Protein AF-A0A840BW15-F1 (afdb_monomer_lite)

Organism: NCBI:txid1193620

Secondary structure (DSSP, 8-state):
--HHHHHTS--SSEEEEEEEEETTEEEEEE--EETTTTEE--EEEEEES-SEEEEE--S---HHHHTTEEEEEEEEEE-TT--EEEEEEEEETTS--EEEEEEEEEEEEEE-

Radius of gyration: 13.92 Å; chains: 1; bounding box: 33×35×34 Å

Sequence (112 aa):
MTLSRLRAIEWHDLPIESLTLNAQGFALVVTPFHEETQSYSVVTLHISEAATVNLNISGPLSSRDFSAIEVSSFQYSLNDTNRLSGVIEILPGSAGFWSIAFENANWEVAHA

Foldseek 3Di:
DDPVVVVVADQAQWQWPDWDQDPFGIKTWTWGQDPVVRGTWIKIKDWGPFPDKDKDDDFDDDPVLNRRKGFHDWDWDADPVRFIWIKTWIRSDPGDIIIITTHRTDIDMDTD

Structure (mmCIF, N/CA/C/O backbone):
data_AF-A0A840BW15-F1
#
_entry.id   AF-A0A840BW15-F1
#
loop_
_atom_site.group_PDB
_atom_site.id
_atom_site.type_symbol
_atom_site.label_atom_id
_atom_site.label_alt_id
_atom_site.label_comp_id
_atom_site.label_asym_id
_atom_site.label_entity_id
_atom_site.label_seq_id
_atom_site.pdbx_PDB_ins_code
_atom_site.Cartn_x
_atom_site.Cartn_y
_atom_site.Cartn_z
_atom_site.occupancy
_atom_site.B_iso_or_equiv
_atom_site.auth_seq_id
_atom_site.auth_comp_id
_atom_site.auth_asym_id
_atom_site.auth_atom_id
_atom_site.pdbx_PDB_model_num
ATOM 1 N N . MET A 1 1 ? -5.869 16.038 5.631 1.00 57.78 1 MET A N 1
ATOM 2 C CA . MET A 1 1 ? -5.273 15.518 4.379 1.00 57.78 1 MET A CA 1
ATOM 3 C C . MET A 1 1 ? -6.382 15.285 3.374 1.00 57.78 1 MET A C 1
ATOM 5 O O . MET A 1 1 ? -7.489 14.987 3.798 1.00 57.78 1 MET A O 1
ATOM 9 N N . THR A 1 2 ? -6.139 15.491 2.080 1.00 67.69 2 THR A N 1
ATOM 10 C CA . THR A 1 2 ? -7.202 15.443 1.066 1.00 67.69 2 THR A CA 1
ATOM 11 C C . THR A 1 2 ? -7.174 14.129 0.294 1.00 67.69 2 THR A C 1
ATOM 13 O O . THR A 1 2 ? -6.149 13.753 -0.271 1.00 67.69 2 THR A O 1
ATOM 16 N N . LEU A 1 3 ? -8.335 13.472 0.208 1.00 78.19 3 LEU A N 1
ATOM 17 C CA . LEU A 1 3 ? -8.610 12.295 -0.630 1.00 78.19 3 LEU A CA 1
ATOM 18 C C . LEU A 1 3 ? -8.122 12.447 -2.086 1.00 78.19 3 LEU A C 1
ATOM 20 O O . LEU A 1 3 ? -7.832 11.455 -2.749 1.00 78.19 3 LEU A O 1
ATOM 24 N N . SER A 1 4 ? -7.995 13.685 -2.574 1.00 78.25 4 SER A N 1
ATOM 25 C CA . SER A 1 4 ? -7.455 13.996 -3.899 1.00 78.25 4 SER A CA 1
ATOM 26 C C . SER A 1 4 ? -6.061 13.416 -4.144 1.00 78.25 4 SER A C 1
ATOM 28 O O . SER A 1 4 ? -5.806 12.969 -5.253 1.00 78.25 4 SER A O 1
ATOM 30 N N . ARG A 1 5 ? -5.183 13.368 -3.131 1.00 83.44 5 ARG A N 1
ATOM 31 C CA . ARG A 1 5 ? -3.829 12.808 -3.292 1.00 83.44 5 ARG A CA 1
ATOM 32 C C . ARG A 1 5 ? -3.855 11.301 -3.511 1.00 83.44 5 ARG A C 1
ATOM 34 O O . ARG A 1 5 ? -3.149 10.799 -4.370 1.00 83.44 5 ARG A O 1
ATOM 41 N N . LEU A 1 6 ? -4.708 10.596 -2.770 1.00 87.31 6 LEU A N 1
ATOM 42 C CA . LEU A 1 6 ? -4.825 9.144 -2.873 1.00 87.31 6 LEU A CA 1
ATOM 43 C C . LEU A 1 6 ? -5.467 8.708 -4.200 1.00 87.31 6 LEU A C 1
ATOM 45 O O . LEU A 1 6 ? -5.085 7.689 -4.765 1.00 87.31 6 LEU A O 1
ATOM 49 N N . ARG A 1 7 ? -6.421 9.500 -4.709 1.00 88.56 7 ARG A N 1
ATOM 50 C CA . ARG A 1 7 ? -7.095 9.270 -5.999 1.00 88.56 7 ARG A CA 1
ATOM 51 C C . ARG A 1 7 ? -6.271 9.660 -7.223 1.00 88.56 7 ARG A C 1
ATOM 53 O O . ARG A 1 7 ? -6.612 9.229 -8.314 1.00 88.56 7 ARG A O 1
ATOM 60 N N . ALA A 1 8 ? -5.248 10.495 -7.056 1.00 86.69 8 ALA A N 1
ATOM 61 C CA . ALA A 1 8 ? -4.363 10.898 -8.148 1.00 86.69 8 ALA A CA 1
ATOM 62 C C . ALA A 1 8 ? -3.327 9.820 -8.509 1.00 86.69 8 ALA A C 1
ATOM 64 O O . ALA A 1 8 ? -2.606 9.982 -9.486 1.00 86.69 8 ALA A O 1
ATOM 65 N N . ILE A 1 9 ? -3.234 8.755 -7.710 1.00 89.25 9 ILE A N 1
ATOM 66 C CA . ILE A 1 9 ? -2.329 7.631 -7.935 1.00 89.25 9 ILE A CA 1
ATOM 67 C C . ILE A 1 9 ? -3.127 6.507 -8.592 1.00 89.25 9 ILE A C 1
ATOM 69 O O . ILE A 1 9 ? -4.175 6.097 -8.086 1.00 89.25 9 ILE A O 1
ATOM 73 N N . GLU A 1 10 ? -2.615 6.007 -9.706 1.00 91.06 10 GLU A N 1
ATOM 74 C CA . GLU A 1 10 ? -3.074 4.775 -10.336 1.00 91.06 10 GLU A CA 1
ATOM 75 C C . GLU A 1 10 ? -2.400 3.597 -9.630 1.00 91.06 10 GLU A C 1
ATOM 77 O O . GLU A 1 10 ? -1.185 3.475 -9.663 1.00 91.06 10 GLU A O 1
ATOM 82 N N . TRP A 1 11 ? -3.173 2.786 -8.905 1.00 93.00 11 TRP A N 1
ATOM 83 C CA . TRP A 1 11 ? -2.647 1.797 -7.952 1.00 93.00 11 TRP A CA 1
ATOM 84 C C . TRP A 1 11 ? -2.395 0.401 -8.536 1.00 93.00 11 TRP A C 1
ATOM 86 O O . TRP A 1 11 ? -2.175 -0.531 -7.766 1.00 93.00 11 TRP A O 1
ATOM 96 N N . HIS A 1 12 ? -2.471 0.227 -9.853 1.00 91.75 12 HIS A N 1
ATOM 97 C CA . HIS A 1 12 ? -2.165 -1.050 -10.499 1.00 91.75 12 HIS A CA 1
ATOM 98 C C . HIS A 1 12 ? -0.804 -0.993 -11.183 1.00 91.75 12 HIS A C 1
ATOM 100 O O . HIS A 1 12 ? -0.344 0.081 -11.567 1.00 91.75 12 HIS A O 1
ATOM 106 N N . ASP A 1 13 ? -0.171 -2.158 -11.314 1.00 90.62 13 ASP A N 1
ATOM 107 C CA . ASP A 1 13 ? 1.144 -2.338 -11.935 1.00 90.62 13 ASP A CA 1
ATOM 108 C C . ASP A 1 13 ? 2.218 -1.402 -11.342 1.00 90.62 13 ASP A C 1
ATOM 110 O O . ASP A 1 13 ? 3.120 -0.935 -12.039 1.00 90.62 13 ASP A O 1
ATOM 114 N N . LEU A 1 14 ? 2.105 -1.086 -10.042 1.00 93.88 14 LEU A N 1
ATOM 115 C CA . LEU A 1 14 ? 3.027 -0.178 -9.359 1.00 93.88 14 LEU A CA 1
ATOM 116 C C . LEU A 1 14 ? 4.156 -0.950 -8.680 1.00 93.88 14 LEU A C 1
ATOM 118 O O . LEU A 1 14 ? 3.889 -1.634 -7.686 1.00 93.88 14 LEU A O 1
ATOM 122 N N . PRO A 1 15 ? 5.421 -0.776 -9.099 1.00 93.75 15 PRO A N 1
ATOM 123 C CA . PRO A 1 15 ? 6.549 -1.381 -8.409 1.00 93.75 15 PRO A CA 1
ATOM 124 C C . PRO A 1 15 ? 6.593 -0.949 -6.942 1.00 93.75 15 PRO A C 1
ATOM 126 O O . PRO A 1 15 ? 6.485 0.241 -6.629 1.00 93.75 15 PRO A O 1
ATOM 129 N N . ILE A 1 16 ? 6.773 -1.918 -6.046 1.00 94.50 16 ILE A N 1
ATOM 130 C CA . ILE A 1 16 ? 6.969 -1.668 -4.620 1.00 94.50 16 ILE A CA 1
ATOM 131 C C . ILE A 1 16 ? 8.471 -1.622 -4.354 1.00 94.50 16 ILE A C 1
ATOM 133 O O . ILE A 1 16 ? 9.163 -2.634 -4.432 1.00 94.50 16 ILE A O 1
ATOM 137 N N . GLU A 1 17 ? 8.979 -0.446 -3.994 1.00 93.88 17 GLU A N 1
ATOM 138 C CA . GLU A 1 17 ? 10.387 -0.285 -3.619 1.00 93.88 17 GLU A CA 1
ATOM 139 C C . GLU A 1 17 ? 10.645 -0.748 -2.185 1.00 93.88 17 GLU A C 1
ATOM 141 O O . GLU A 1 17 ? 11.706 -1.286 -1.864 1.00 93.88 17 GLU A O 1
ATOM 146 N N . SER A 1 18 ? 9.673 -0.522 -1.300 1.00 94.62 18 SER A N 1
ATOM 147 C CA . SER A 1 18 ? 9.771 -0.900 0.104 1.00 94.62 18 SER A CA 1
ATOM 148 C C . SER A 1 18 ? 8.394 -1.093 0.721 1.00 94.62 18 SER A C 1
ATOM 150 O O . SER A 1 18 ? 7.482 -0.291 0.526 1.00 94.62 18 SER A O 1
ATOM 152 N N . LEU A 1 19 ? 8.272 -2.141 1.530 1.00 94.12 19 LEU A N 1
ATOM 153 C CA . LEU A 1 19 ? 7.143 -2.378 2.415 1.00 94.12 19 LEU A CA 1
ATOM 154 C C . LEU A 1 19 ? 7.694 -2.601 3.824 1.00 94.12 19 LEU A C 1
ATOM 156 O O . LEU A 1 19 ? 8.384 -3.585 4.085 1.00 94.12 19 LEU A O 1
ATOM 160 N N . THR A 1 20 ? 7.390 -1.685 4.738 1.00 95.62 20 THR A N 1
ATOM 161 C CA . THR A 1 20 ? 7.845 -1.753 6.131 1.00 95.62 20 THR A CA 1
ATOM 162 C C . THR A 1 20 ? 6.652 -1.881 7.059 1.00 95.62 20 THR A C 1
ATOM 164 O O . THR A 1 20 ? 5.743 -1.060 6.999 1.00 95.62 20 THR A O 1
ATOM 167 N N . LEU A 1 21 ? 6.674 -2.872 7.953 1.00 93.44 21 LEU A N 1
ATOM 168 C CA . LEU A 1 21 ? 5.665 -3.066 8.992 1.00 93.44 21 LEU A CA 1
ATOM 169 C C . LEU A 1 21 ? 6.314 -2.961 10.369 1.00 93.44 21 LEU A C 1
ATOM 171 O O . LEU A 1 21 ? 7.387 -3.517 10.606 1.00 93.44 21 LEU A O 1
ATOM 175 N N . ASN A 1 22 ? 5.662 -2.256 11.285 1.00 93.06 22 ASN A N 1
ATOM 176 C CA . ASN A 1 22 ? 6.106 -2.110 12.665 1.00 93.06 22 ASN A CA 1
ATOM 177 C C . ASN A 1 22 ? 4.904 -1.961 13.610 1.00 93.06 22 ASN A C 1
ATOM 179 O O . ASN A 1 22 ? 3.748 -2.071 13.207 1.00 93.06 22 ASN A O 1
ATOM 183 N N . ALA A 1 23 ? 5.175 -1.720 14.892 1.00 89.50 23 ALA A N 1
ATOM 184 C CA . ALA A 1 23 ? 4.131 -1.592 15.907 1.00 89.50 23 ALA A CA 1
ATOM 185 C C . ALA A 1 23 ? 3.207 -0.374 15.700 1.00 89.50 23 ALA A C 1
ATOM 187 O O . ALA A 1 23 ? 2.128 -0.329 16.282 1.00 89.50 23 ALA A O 1
ATOM 188 N N . GLN A 1 24 ? 3.618 0.617 14.904 1.00 89.94 24 GLN A N 1
ATOM 189 C CA . GLN A 1 24 ? 2.854 1.834 14.628 1.00 89.94 24 GLN A CA 1
ATOM 190 C C . GLN A 1 24 ? 1.969 1.710 13.378 1.00 89.94 24 GLN A C 1
ATOM 192 O O . GLN A 1 24 ? 1.091 2.551 13.179 1.00 89.94 24 GLN A O 1
ATOM 197 N N . GLY A 1 25 ? 2.170 0.671 12.560 1.00 95.12 25 GLY A N 1
ATOM 198 C CA . GLY A 1 25 ? 1.433 0.427 11.324 1.00 95.12 25 GLY A CA 1
ATOM 199 C C . GLY A 1 25 ? 2.357 -0.027 10.198 1.00 95.12 25 GLY A C 1
ATOM 200 O O . GLY A 1 25 ? 3.268 -0.828 10.420 1.00 95.12 25 GLY A O 1
ATOM 201 N N . PHE A 1 26 ? 2.129 0.474 8.985 1.00 97.06 26 PHE A N 1
ATOM 202 C CA . PHE A 1 26 ? 2.985 0.163 7.844 1.00 97.06 26 PHE A CA 1
ATOM 203 C C . PHE A 1 26 ? 3.218 1.356 6.918 1.00 97.06 26 PHE A C 1
ATOM 205 O O . PHE A 1 26 ? 2.440 2.309 6.878 1.00 97.06 26 PHE A O 1
ATOM 212 N N . ALA A 1 27 ? 4.315 1.284 6.171 1.00 97.50 27 ALA A N 1
ATOM 213 C CA . ALA A 1 27 ? 4.651 2.204 5.099 1.00 97.50 27 ALA A CA 1
ATOM 214 C C . ALA A 1 27 ? 4.877 1.414 3.809 1.00 97.50 27 ALA A C 1
ATOM 216 O O . ALA A 1 27 ? 5.609 0.420 3.813 1.00 97.50 27 ALA A O 1
ATOM 217 N N . LEU A 1 28 ? 4.251 1.868 2.729 1.00 97.00 28 LEU A N 1
ATOM 218 C CA . LEU A 1 28 ? 4.389 1.321 1.388 1.00 97.00 28 LEU A CA 1
ATOM 219 C C . LEU A 1 28 ? 4.973 2.401 0.477 1.00 97.00 28 LEU A C 1
ATOM 221 O O . LEU A 1 28 ? 4.360 3.452 0.303 1.00 97.00 28 LEU A O 1
ATOM 225 N N . VAL A 1 29 ? 6.147 2.135 -0.089 1.00 96.75 29 VAL A N 1
ATOM 226 C CA . VAL A 1 29 ? 6.831 3.020 -1.034 1.00 96.75 29 VAL A CA 1
ATOM 227 C C . VAL A 1 29 ? 6.651 2.460 -2.438 1.00 96.75 29 VAL A C 1
ATOM 229 O O . VAL A 1 29 ? 7.034 1.319 -2.702 1.00 96.75 29 VAL A O 1
ATOM 232 N N . VAL A 1 30 ? 6.063 3.267 -3.316 1.00 95.75 30 VAL A N 1
ATOM 233 C CA . VAL A 1 30 ? 5.795 2.948 -4.722 1.00 95.75 30 VAL A CA 1
ATOM 234 C C . VAL A 1 30 ? 6.272 4.074 -5.624 1.00 95.75 30 VAL A C 1
ATOM 236 O O . VAL A 1 30 ? 6.425 5.216 -5.183 1.00 95.75 30 VAL A O 1
ATOM 239 N N . THR A 1 31 ? 6.446 3.752 -6.901 1.00 92.06 31 THR A N 1
ATOM 240 C CA . THR A 1 31 ? 7.054 4.671 -7.867 1.00 92.06 31 THR A CA 1
ATOM 241 C C . THR A 1 31 ? 6.167 4.807 -9.105 1.00 92.06 31 THR A C 1
ATOM 243 O O . THR A 1 31 ? 6.476 4.232 -10.150 1.00 92.06 31 THR A O 1
ATOM 246 N N . PRO A 1 32 ? 5.020 5.510 -8.998 1.00 89.81 32 PRO A N 1
ATOM 247 C CA . PRO A 1 32 ? 4.116 5.732 -10.121 1.00 89.81 32 PRO A CA 1
ATOM 248 C C . PRO A 1 32 ? 4.773 6.522 -11.254 1.00 89.81 32 PRO A C 1
ATOM 250 O O . PRO A 1 32 ? 5.580 7.434 -11.036 1.00 89.81 32 PRO A O 1
ATOM 253 N N . PHE A 1 33 ? 4.378 6.185 -12.481 1.00 85.69 33 PHE A N 1
ATOM 254 C CA . PHE A 1 33 ? 4.729 6.945 -13.672 1.00 85.69 33 PHE A CA 1
ATOM 255 C C . PHE A 1 33 ? 3.753 8.110 -13.865 1.00 85.69 33 PHE A C 1
ATOM 257 O O . PHE A 1 33 ? 2.539 7.931 -13.845 1.00 85.69 33 PHE A O 1
ATOM 264 N N . HIS A 1 34 ? 4.284 9.311 -14.076 1.00 82.56 34 HIS A N 1
ATOM 265 C CA . HIS A 1 34 ? 3.505 10.500 -14.402 1.00 82.56 34 HIS A CA 1
ATOM 266 C C . HIS A 1 34 ? 3.586 10.768 -15.900 1.00 82.56 34 HIS A C 1
ATOM 268 O O . HIS A 1 34 ? 4.633 11.182 -16.401 1.00 82.56 34 HIS A O 1
ATOM 274 N N . GLU A 1 35 ? 2.475 10.579 -16.611 1.00 81.12 35 GLU A N 1
ATOM 275 C CA . GLU A 1 35 ? 2.432 10.786 -18.062 1.00 81.12 35 GLU A CA 1
ATOM 276 C C . GLU A 1 35 ? 2.734 12.237 -18.460 1.00 81.1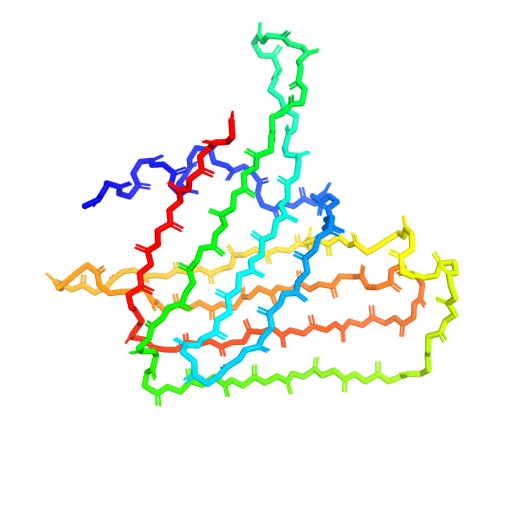2 35 GLU A C 1
ATOM 278 O O . GLU A 1 35 ? 3.477 12.472 -19.412 1.00 81.12 35 GLU A O 1
ATOM 283 N N . GLU A 1 36 ? 2.212 13.212 -17.706 1.00 84.12 36 GLU A N 1
ATOM 284 C CA . GLU A 1 36 ? 2.357 14.644 -18.009 1.00 84.12 36 GLU A CA 1
ATOM 285 C C . GLU A 1 36 ? 3.822 15.098 -18.035 1.00 84.12 36 GLU A C 1
ATOM 287 O O . GLU A 1 36 ? 4.218 15.907 -18.875 1.00 84.12 36 GLU A O 1
ATOM 292 N N . THR A 1 37 ? 4.634 14.571 -17.118 1.00 84.25 37 THR A N 1
ATOM 293 C CA . THR A 1 37 ? 6.052 14.921 -16.967 1.00 84.25 37 THR A CA 1
ATOM 294 C C . THR A 1 37 ? 6.991 13.849 -17.517 1.00 84.25 37 THR A C 1
ATOM 296 O O . THR A 1 37 ? 8.206 14.039 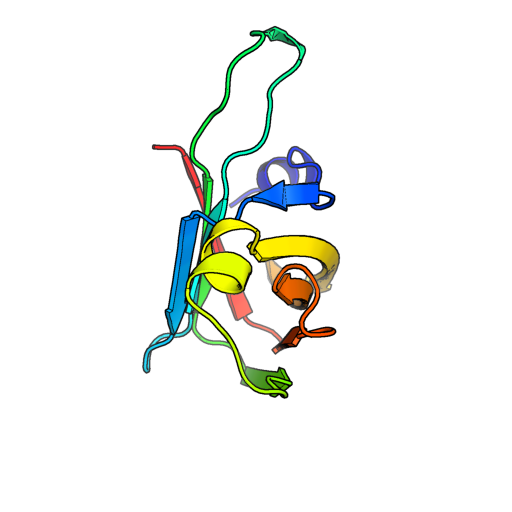-17.484 1.00 84.25 37 THR A O 1
ATOM 299 N N . GLN A 1 38 ? 6.444 12.734 -18.016 1.00 85.94 38 GLN A N 1
ATOM 300 C CA . GLN A 1 38 ? 7.172 11.527 -18.423 1.00 85.94 38 GLN A CA 1
ATOM 301 C C . GLN A 1 38 ? 8.223 11.084 -17.398 1.00 85.94 38 GLN A C 1
ATOM 303 O O . GLN A 1 38 ? 9.342 10.698 -17.743 1.00 85.94 38 GLN A O 1
ATOM 308 N N . SER A 1 39 ? 7.876 11.176 -16.117 1.00 87.06 39 SER A N 1
ATOM 309 C CA . SER A 1 39 ? 8.806 10.931 -15.020 1.00 87.06 39 SER A CA 1
ATOM 310 C C . SER A 1 39 ? 8.195 10.022 -13.973 1.00 87.06 39 SER A C 1
ATOM 312 O O . SER A 1 39 ? 6.990 10.028 -13.748 1.00 87.06 39 SER A O 1
ATOM 314 N N . TYR A 1 40 ? 9.053 9.308 -13.266 1.00 86.00 40 TYR A N 1
ATOM 315 C CA . TYR A 1 40 ? 8.671 8.574 -12.072 1.00 86.00 40 TYR A CA 1
ATOM 316 C C . TYR A 1 40 ? 8.794 9.476 -10.845 1.00 86.00 40 TYR A C 1
ATOM 318 O O . TYR A 1 40 ? 9.749 10.252 -10.756 1.00 86.00 40 TYR A O 1
ATOM 326 N N . SER A 1 41 ? 7.854 9.382 -9.905 1.00 89.06 41 SER A N 1
ATOM 327 C CA . SER A 1 41 ? 7.996 10.028 -8.596 1.00 89.06 41 SER A CA 1
ATOM 328 C C . SER A 1 41 ? 7.813 9.011 -7.481 1.00 89.06 41 SER A C 1
ATOM 330 O O . SER A 1 41 ? 6.991 8.107 -7.593 1.00 89.06 41 SER A O 1
ATOM 332 N N . VAL A 1 42 ? 8.603 9.142 -6.416 1.00 93.06 42 VAL A N 1
ATOM 333 C CA . VAL A 1 42 ? 8.498 8.259 -5.254 1.00 93.06 42 VAL A CA 1
ATOM 334 C C . VAL A 1 42 ? 7.356 8.745 -4.376 1.00 93.06 42 VAL A C 1
ATOM 336 O O . VAL A 1 42 ? 7.309 9.909 -3.964 1.00 93.06 42 VAL A O 1
ATOM 339 N N . VAL A 1 43 ? 6.449 7.829 -4.063 1.00 94.75 43 VAL A N 1
ATOM 340 C CA . VAL A 1 43 ? 5.285 8.073 -3.222 1.00 94.75 43 VAL A CA 1
ATOM 341 C C . VAL A 1 43 ? 5.297 7.099 -2.059 1.00 94.75 43 VAL A C 1
ATOM 343 O O . VAL A 1 43 ? 5.421 5.892 -2.244 1.00 94.75 43 VAL A O 1
ATOM 346 N N . THR A 1 44 ? 5.123 7.622 -0.846 1.00 96.50 44 THR A N 1
ATOM 347 C CA . THR A 1 44 ? 4.950 6.793 0.350 1.00 96.50 44 THR A CA 1
ATOM 348 C C . THR A 1 44 ? 3.527 6.895 0.87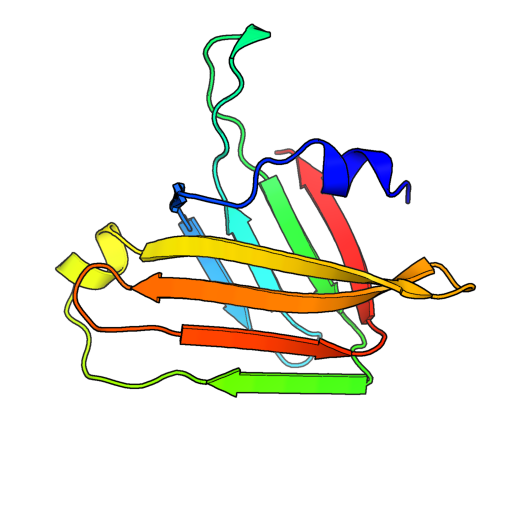2 1.00 96.50 44 THR A C 1
ATOM 350 O O . THR A 1 44 ? 3.065 7.985 1.219 1.00 96.50 44 THR A O 1
ATOM 353 N N . LEU A 1 45 ? 2.847 5.753 0.964 1.00 96.88 45 LEU A N 1
ATOM 354 C CA . LEU A 1 45 ? 1.610 5.591 1.717 1.00 96.88 45 LEU A CA 1
ATOM 355 C C . LEU A 1 45 ? 1.948 5.121 3.130 1.00 96.88 45 LEU A C 1
ATOM 357 O O . LEU A 1 45 ? 2.453 4.017 3.325 1.00 96.88 45 LEU A O 1
ATOM 361 N N . HIS A 1 46 ? 1.624 5.944 4.117 1.00 97.50 46 HIS A N 1
ATOM 362 C CA . HIS A 1 46 ? 1.703 5.584 5.525 1.00 97.50 46 HIS A CA 1
ATOM 363 C C . HIS A 1 46 ? 0.315 5.237 6.044 1.00 97.50 46 HIS A C 1
ATOM 365 O O . HIS A 1 46 ? -0.611 6.027 5.879 1.00 97.50 46 HIS A O 1
ATOM 371 N N . ILE A 1 47 ? 0.193 4.093 6.712 1.00 97.94 47 ILE A N 1
ATOM 372 C CA . ILE A 1 47 ? -1.002 3.664 7.438 1.00 97.94 47 ILE A CA 1
ATOM 373 C C . ILE A 1 47 ? -0.626 3.496 8.906 1.00 97.94 47 ILE A C 1
ATOM 375 O O . ILE A 1 47 ? 0.323 2.781 9.229 1.00 97.94 47 ILE A O 1
ATOM 379 N N . SER A 1 48 ? -1.368 4.141 9.802 1.00 97.94 48 SER A N 1
ATOM 380 C CA . SER A 1 48 ? -1.121 4.093 11.245 1.00 97.94 48 SER A CA 1
ATOM 381 C C . SER A 1 48 ? -2.415 4.029 12.047 1.00 97.94 48 SER A C 1
ATOM 383 O O . SER A 1 48 ? -3.496 4.334 11.544 1.00 97.94 48 SER A O 1
ATOM 385 N N . GLU A 1 49 ? -2.319 3.598 13.307 1.00 96.69 49 GLU A N 1
ATOM 386 C CA . GLU A 1 49 ? -3.465 3.505 14.228 1.00 96.69 49 GLU A CA 1
ATOM 387 C C . GLU A 1 49 ? -4.676 2.740 13.659 1.00 96.69 49 GLU A C 1
ATOM 389 O O . GLU A 1 49 ? -5.824 3.072 13.961 1.00 96.69 49 GLU A O 1
ATOM 394 N N . ALA A 1 50 ? -4.446 1.738 12.809 1.00 97.12 50 ALA A N 1
ATOM 395 C CA . ALA A 1 50 ? -5.512 0.887 12.299 1.00 97.12 50 ALA A CA 1
ATOM 396 C C . ALA A 1 50 ? -6.145 0.086 13.446 1.00 97.12 50 ALA A C 1
ATOM 398 O O . ALA A 1 50 ? -5.445 -0.387 14.342 1.00 97.12 50 ALA A O 1
ATOM 399 N N . ALA A 1 51 ? -7.466 -0.093 13.409 1.00 96.31 51 ALA A N 1
ATOM 400 C CA . ALA A 1 51 ? -8.154 -0.943 14.380 1.00 96.31 51 ALA A CA 1
ATOM 401 C C . ALA A 1 51 ? -7.756 -2.415 14.198 1.00 96.31 51 ALA A C 1
ATOM 403 O O . ALA A 1 51 ? -7.577 -3.148 15.170 1.00 96.31 51 ALA A O 1
ATOM 404 N N . THR A 1 52 ? -7.596 -2.828 12.941 1.00 95.50 52 THR A N 1
ATOM 405 C CA . THR A 1 52 ? -7.139 -4.157 12.547 1.00 95.50 52 THR A CA 1
ATOM 406 C C . THR A 1 52 ? -6.206 -4.044 11.344 1.00 95.50 52 THR A C 1
ATOM 408 O O . THR A 1 52 ? -6.361 -3.160 10.498 1.00 95.50 52 THR A O 1
ATOM 411 N N . VAL A 1 53 ? -5.229 -4.949 11.279 1.00 96.31 53 VAL A N 1
ATOM 412 C CA . VAL A 1 53 ? -4.412 -5.203 10.088 1.00 96.31 53 VAL A CA 1
ATOM 413 C C . VAL A 1 53 ? -4.361 -6.711 9.893 1.00 96.31 53 VAL A C 1
ATOM 415 O O . VAL A 1 53 ? -3.996 -7.443 10.813 1.00 96.31 53 VAL A O 1
ATOM 418 N N . ASN A 1 54 ? -4.738 -7.174 8.708 1.00 96.62 54 ASN A N 1
ATOM 419 C CA . ASN A 1 54 ? -4.666 -8.569 8.310 1.00 96.62 54 ASN A CA 1
ATOM 420 C C . ASN A 1 54 ? -3.670 -8.716 7.157 1.00 96.62 54 ASN A C 1
ATOM 422 O O . ASN A 1 54 ? -3.769 -8.026 6.142 1.00 96.62 54 ASN A O 1
ATOM 426 N N . LEU A 1 55 ? -2.710 -9.618 7.337 1.00 95.69 55 LEU A N 1
ATOM 427 C CA . LEU A 1 55 ? -1.665 -9.915 6.371 1.00 95.69 55 LEU A CA 1
ATOM 428 C C . LEU A 1 55 ? -1.890 -11.324 5.847 1.00 95.69 55 LEU A C 1
ATOM 430 O O . LEU A 1 55 ? -1.786 -12.295 6.596 1.00 95.69 55 LEU A O 1
ATOM 434 N N . ASN A 1 56 ? -2.153 -11.433 4.551 1.00 95.38 56 ASN A N 1
ATOM 435 C CA . ASN A 1 56 ? -2.147 -12.711 3.862 1.00 95.38 56 ASN A CA 1
ATOM 436 C C . ASN A 1 56 ? -0.886 -12.777 3.006 1.00 95.38 56 ASN A C 1
ATOM 438 O O . ASN A 1 56 ? -0.838 -12.230 1.907 1.00 95.38 56 ASN A O 1
ATOM 442 N N . ILE A 1 57 ? 0.152 -13.390 3.564 1.00 90.81 57 ILE A N 1
ATOM 443 C CA . ILE A 1 57 ? 1.450 -13.577 2.921 1.00 90.81 57 ILE A CA 1
ATOM 444 C C . ILE A 1 57 ? 1.694 -15.077 2.888 1.00 90.81 57 ILE A C 1
ATOM 446 O O . ILE A 1 57 ? 1.658 -15.745 3.923 1.00 90.81 57 ILE A O 1
ATOM 450 N N . SER A 1 58 ? 1.913 -15.620 1.697 1.00 87.44 58 SER A N 1
ATOM 451 C CA . SER A 1 58 ? 2.079 -17.056 1.509 1.00 87.44 58 SER A CA 1
ATOM 452 C C . SER A 1 58 ? 3.079 -17.365 0.401 1.00 87.44 58 SER A C 1
ATOM 454 O O . SER A 1 58 ? 3.366 -16.520 -0.447 1.00 87.44 58 SER A O 1
ATOM 456 N N . GLY A 1 59 ? 3.601 -18.590 0.430 1.00 85.69 59 GLY A N 1
ATOM 457 C CA . GLY A 1 59 ? 4.521 -19.102 -0.578 1.00 85.69 59 GLY A CA 1
ATOM 458 C C . GLY A 1 59 ? 6.000 -18.794 -0.301 1.00 85.69 59 GLY A C 1
ATOM 459 O O . GLY A 1 59 ? 6.333 -17.883 0.459 1.00 85.69 59 GLY A O 1
ATOM 460 N N . PRO A 1 60 ? 6.909 -19.597 -0.877 1.00 87.25 60 PRO A N 1
ATOM 461 C CA . PRO A 1 60 ? 8.334 -19.304 -0.864 1.00 87.25 60 PRO A CA 1
ATOM 462 C C . PRO A 1 60 ? 8.655 -18.158 -1.828 1.00 87.25 60 PRO A C 1
ATOM 464 O O . PRO A 1 60 ? 8.029 -18.025 -2.876 1.00 87.25 60 PRO A O 1
ATOM 467 N N . LEU A 1 61 ? 9.686 -17.382 -1.502 1.00 86.19 61 LEU A N 1
ATOM 468 C CA . LEU A 1 61 ? 10.181 -16.301 -2.350 1.00 86.19 61 LEU A CA 1
ATOM 469 C C . LEU A 1 61 ? 11.649 -16.494 -2.668 1.00 86.19 61 LEU A C 1
ATOM 471 O O . LEU A 1 61 ? 12.441 -16.890 -1.809 1.00 86.19 61 LEU A O 1
ATOM 475 N N . SER A 1 62 ? 12.016 -16.123 -3.885 1.00 89.06 62 SER A N 1
ATOM 476 C CA . SER A 1 62 ? 13.399 -15.911 -4.276 1.00 89.06 62 SER A CA 1
ATOM 477 C C . SER A 1 62 ? 13.728 -14.418 -4.329 1.00 89.06 62 SER A C 1
ATOM 479 O O . SER A 1 62 ? 12.850 -13.5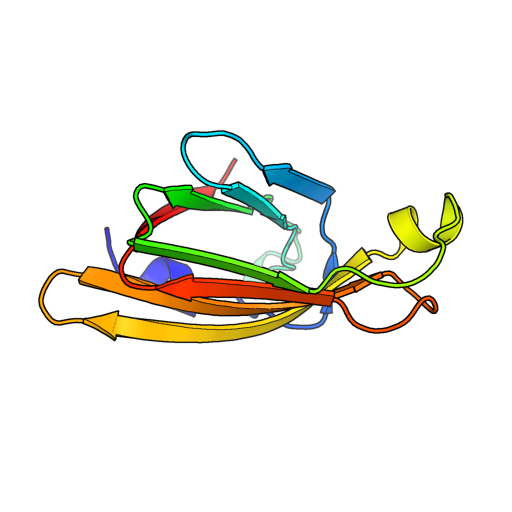58 -4.375 1.00 89.06 62 SER A O 1
ATOM 481 N N . SER A 1 63 ? 15.019 -14.092 -4.396 1.00 87.88 63 SER A N 1
ATOM 482 C CA . SER A 1 63 ? 15.475 -12.719 -4.650 1.00 87.88 63 SER A CA 1
ATOM 483 C C . SER A 1 63 ? 14.929 -12.130 -5.956 1.00 87.88 63 SER A C 1
ATOM 485 O O . SER A 1 63 ? 14.763 -10.918 -6.047 1.00 87.88 63 SER A O 1
ATOM 487 N N . ARG A 1 64 ? 14.621 -12.969 -6.956 1.00 87.88 64 ARG A N 1
ATOM 488 C CA . ARG A 1 64 ? 14.015 -12.529 -8.219 1.00 87.88 64 ARG A CA 1
ATOM 489 C C . ARG A 1 64 ? 12.576 -12.059 -8.018 1.00 87.88 64 ARG A C 1
ATOM 491 O O . ARG A 1 64 ? 12.196 -11.050 -8.601 1.00 87.88 64 ARG A O 1
ATOM 498 N N . ASP A 1 65 ? 11.805 -12.744 -7.181 1.00 88.31 65 ASP A N 1
ATOM 499 C CA . ASP A 1 65 ? 10.410 -12.377 -6.913 1.00 88.31 65 ASP A CA 1
ATOM 500 C C . ASP A 1 65 ? 10.329 -11.027 -6.190 1.00 88.31 65 ASP A C 1
ATOM 502 O O . ASP A 1 65 ? 9.508 -10.186 -6.539 1.00 88.31 65 ASP A O 1
ATOM 506 N N . PHE A 1 66 ? 11.264 -10.757 -5.272 1.00 85.31 66 PHE A N 1
ATOM 507 C CA . PHE A 1 66 ? 11.376 -9.447 -4.621 1.00 85.31 66 PHE A CA 1
ATOM 508 C C . PHE A 1 66 ? 11.715 -8.301 -5.581 1.00 85.31 66 PHE A C 1
ATOM 510 O O . PHE A 1 66 ? 11.364 -7.165 -5.298 1.00 85.31 66 PHE A O 1
ATOM 517 N N . SER A 1 67 ? 12.392 -8.566 -6.703 1.00 86.81 67 SER A N 1
ATOM 518 C CA . SER A 1 67 ? 12.690 -7.524 -7.700 1.00 86.81 67 SER A CA 1
ATOM 519 C C . SER A 1 67 ? 11.517 -7.199 -8.629 1.00 86.81 67 SER A C 1
ATOM 521 O O . SER A 1 67 ? 11.592 -6.235 -9.381 1.00 86.81 67 SER A O 1
ATOM 523 N N . ALA A 1 68 ? 10.459 -8.010 -8.588 1.00 89.75 68 ALA A N 1
ATOM 524 C CA . ALA A 1 68 ? 9.267 -7.886 -9.422 1.00 89.75 68 ALA A CA 1
ATOM 525 C C . ALA A 1 68 ? 7.999 -7.732 -8.568 1.00 89.75 68 ALA A C 1
ATOM 527 O O . ALA A 1 68 ? 6.911 -8.101 -9.002 1.00 89.75 68 ALA A O 1
ATOM 528 N N . ILE A 1 69 ? 8.151 -7.270 -7.324 1.00 93.19 69 ILE A N 1
ATOM 529 C CA . ILE A 1 69 ? 7.025 -7.072 -6.423 1.00 93.19 69 ILE A CA 1
ATOM 530 C C . ILE A 1 69 ? 6.296 -5.774 -6.771 1.00 93.19 69 ILE A C 1
ATOM 532 O O . ILE A 1 69 ? 6.907 -4.710 -6.874 1.00 93.19 69 ILE A O 1
ATOM 536 N N . GLU A 1 70 ? 4.983 -5.864 -6.938 1.00 94.81 70 GLU A N 1
ATOM 537 C CA . GLU A 1 70 ? 4.154 -4.739 -7.365 1.00 94.81 70 GLU A CA 1
ATOM 538 C C . GLU A 1 70 ? 2.790 -4.732 -6.674 1.00 94.81 70 GLU A C 1
ATOM 540 O O . GLU A 1 70 ? 2.286 -5.768 -6.229 1.00 94.81 70 GLU A O 1
ATOM 545 N N . VAL A 1 71 ? 2.182 -3.551 -6.577 1.00 96.44 71 VAL A N 1
ATOM 546 C CA . VAL A 1 71 ? 0.768 -3.416 -6.231 1.00 96.44 71 VAL A CA 1
ATOM 547 C C . VAL A 1 71 ? -0.044 -3.773 -7.468 1.00 96.44 71 VAL A C 1
ATOM 549 O O . VAL A 1 71 ? 0.099 -3.147 -8.514 1.00 96.44 71 VAL A O 1
ATOM 552 N N . SER A 1 72 ? -0.915 -4.767 -7.331 1.00 95.56 72 SER A N 1
ATOM 553 C CA . SER A 1 72 ? -1.869 -5.136 -8.375 1.00 95.56 72 SER A CA 1
ATOM 554 C C . SER A 1 72 ? -3.139 -4.303 -8.284 1.00 95.56 72 SER A C 1
ATOM 556 O O . SER A 1 72 ? -3.678 -3.866 -9.299 1.00 95.56 72 SER A O 1
ATOM 558 N N . SER A 1 73 ? -3.625 -4.067 -7.065 1.00 96.00 73 SER A N 1
ATOM 559 C CA . SER A 1 73 ? -4.793 -3.227 -6.845 1.00 96.00 73 SER A CA 1
ATOM 560 C C . SER A 1 73 ? -4.785 -2.615 -5.447 1.00 96.00 73 SER A C 1
ATOM 562 O O . SER A 1 73 ? -4.220 -3.167 -4.499 1.00 96.00 73 SER A O 1
ATOM 564 N N . PHE A 1 74 ? -5.453 -1.470 -5.306 1.00 97.12 74 PHE A N 1
ATOM 565 C CA . PHE A 1 74 ? -5.789 -0.918 -4.002 1.00 97.12 74 PHE A CA 1
ATOM 566 C C . PHE A 1 74 ? -7.257 -0.505 -3.965 1.00 97.12 74 PHE A C 1
ATOM 568 O O . PHE A 1 74 ? -7.664 0.496 -4.556 1.00 97.12 74 PHE A O 1
ATOM 575 N N . GLN A 1 75 ? -8.058 -1.280 -3.238 1.00 97.44 75 GLN A N 1
ATOM 576 C CA . GLN A 1 75 ? -9.462 -0.972 -2.986 1.00 97.44 75 GLN A CA 1
ATOM 577 C C . GLN A 1 75 ? -9.588 -0.322 -1.615 1.00 97.44 75 GLN A C 1
ATOM 579 O O . GLN A 1 75 ? -9.115 -0.873 -0.622 1.00 97.44 75 GLN A O 1
ATOM 584 N N . TYR A 1 76 ? -10.231 0.841 -1.536 1.00 97.19 76 TYR A N 1
ATOM 585 C CA . TYR A 1 76 ? -10.336 1.570 -0.277 1.00 97.19 76 TYR A CA 1
ATOM 586 C C . TYR A 1 76 ? -11.608 2.404 -0.155 1.00 97.19 76 TYR A C 1
ATOM 588 O O . TYR A 1 76 ? -12.270 2.748 -1.134 1.00 97.19 76 TYR A O 1
ATOM 596 N N . SER A 1 77 ? -11.925 2.765 1.085 1.00 96.56 77 SER A N 1
ATOM 597 C CA . SER A 1 77 ? -13.018 3.663 1.445 1.00 96.56 77 SER A CA 1
ATOM 598 C C . SER A 1 77 ? -12.606 4.575 2.599 1.00 96.56 77 SER A C 1
ATOM 600 O O . SER A 1 77 ? -11.767 4.215 3.427 1.00 96.56 77 SER A O 1
ATOM 602 N N . LEU A 1 78 ? -13.196 5.770 2.639 1.00 95.94 78 LEU A N 1
ATOM 603 C CA . LEU A 1 78 ? -13.096 6.684 3.773 1.00 95.94 78 LEU A CA 1
ATOM 604 C C . LEU A 1 78 ? -14.425 6.701 4.519 1.00 95.94 78 LEU A C 1
ATOM 606 O O . LEU A 1 78 ? -15.483 6.698 3.890 1.00 95.94 78 LEU A O 1
ATOM 610 N N . ASN A 1 79 ? -14.362 6.767 5.844 1.00 94.81 79 ASN A N 1
ATOM 611 C CA . ASN A 1 79 ? -15.531 7.058 6.670 1.00 94.81 79 ASN A CA 1
ATOM 612 C C . ASN A 1 79 ? -15.710 8.575 6.892 1.00 94.81 79 ASN A C 1
ATOM 614 O O . ASN A 1 79 ? -14.902 9.394 6.442 1.00 94.81 79 ASN A O 1
ATOM 618 N N . ASP A 1 80 ? -16.740 8.944 7.656 1.00 94.31 80 ASP A N 1
ATOM 619 C CA . ASP A 1 80 ? -17.094 10.341 7.956 1.00 94.31 80 ASP A CA 1
ATOM 620 C C . ASP A 1 80 ? -16.015 11.111 8.741 1.00 94.31 80 ASP A C 1
ATOM 622 O O . ASP A 1 80 ? -16.028 12.340 8.778 1.00 94.31 80 ASP A O 1
ATOM 626 N N . THR A 1 81 ? -15.056 10.410 9.357 1.00 94.62 81 THR A N 1
ATOM 627 C CA . THR A 1 81 ? -13.937 11.002 10.108 1.00 94.62 81 THR A CA 1
ATOM 628 C C . THR A 1 81 ? -12.616 10.975 9.338 1.00 94.62 81 THR A C 1
ATOM 630 O O . THR A 1 81 ? -11.558 11.212 9.919 1.00 94.62 81 THR A O 1
ATOM 633 N N . ASN A 1 82 ? -12.660 10.731 8.021 1.00 94.56 82 ASN A N 1
ATOM 634 C CA . ASN A 1 82 ? -11.490 10.664 7.139 1.00 94.56 82 ASN A CA 1
ATOM 635 C C . ASN A 1 82 ? -10.488 9.553 7.519 1.00 94.56 82 ASN A C 1
ATOM 637 O O . ASN A 1 82 ? -9.293 9.657 7.234 1.00 94.56 82 ASN A O 1
ATOM 641 N N . ARG A 1 83 ? -10.967 8.474 8.140 1.00 96.69 83 ARG A N 1
ATOM 642 C CA . ARG A 1 83 ? -10.174 7.267 8.399 1.00 96.69 83 ARG A CA 1
ATOM 643 C C . ARG A 1 83 ? -10.305 6.311 7.218 1.00 96.69 83 ARG A C 1
ATOM 645 O O . ARG A 1 83 ? -11.391 6.172 6.654 1.00 96.69 83 ARG A O 1
ATOM 652 N N . LEU A 1 84 ? -9.200 5.671 6.852 1.00 97.56 84 LEU A N 1
ATOM 653 C CA . LEU A 1 84 ? -9.090 4.815 5.673 1.00 97.56 84 LEU A CA 1
ATOM 654 C C . LEU A 1 84 ? -9.238 3.346 6.059 1.00 97.56 84 LEU A C 1
ATOM 656 O O . LEU A 1 84 ? -8.576 2.870 6.980 1.00 97.56 84 LEU A O 1
ATOM 660 N N . SER A 1 85 ? -10.079 2.635 5.321 1.00 98.38 85 SER A N 1
ATOM 661 C CA . SER A 1 85 ? -10.109 1.173 5.298 1.00 98.38 85 SER A CA 1
ATOM 662 C C . SER A 1 85 ? -9.813 0.715 3.881 1.00 98.38 85 SER A C 1
ATOM 664 O O . SER A 1 85 ? -10.277 1.347 2.928 1.00 98.38 85 SER A O 1
ATOM 666 N N . GLY A 1 86 ? -9.089 -0.383 3.719 1.00 98.00 86 GLY A N 1
ATOM 667 C CA . GLY A 1 86 ? -8.803 -0.887 2.386 1.00 98.00 86 GLY A CA 1
ATOM 668 C C . GLY A 1 86 ? -8.049 -2.202 2.354 1.00 98.00 86 GLY A C 1
ATOM 669 O O . GLY A 1 86 ? -7.675 -2.754 3.387 1.00 98.00 86 GLY A O 1
ATOM 670 N N . VAL A 1 87 ? -7.857 -2.687 1.133 1.00 98.44 87 VAL A N 1
ATOM 671 C CA . VAL A 1 87 ? -7.134 -3.910 0.800 1.00 98.44 87 VAL A CA 1
ATOM 672 C C . VAL A 1 87 ? -6.162 -3.589 -0.325 1.00 98.44 87 VAL A C 1
ATOM 674 O O . VAL A 1 87 ? -6.582 -3.209 -1.418 1.00 98.44 87 VAL A O 1
ATOM 677 N N . ILE A 1 88 ? -4.871 -3.721 -0.032 1.00 98.00 88 ILE A N 1
ATOM 678 C CA . ILE A 1 88 ? -3.787 -3.623 -1.009 1.00 98.00 88 ILE A CA 1
ATOM 679 C C . ILE A 1 88 ? -3.462 -5.044 -1.450 1.00 98.00 88 ILE A C 1
ATOM 681 O O . ILE A 1 88 ? -3.034 -5.855 -0.626 1.00 98.00 88 ILE A O 1
ATOM 685 N N . GLU A 1 89 ? -3.676 -5.342 -2.725 1.00 97.00 89 GLU A N 1
ATOM 686 C CA . GLU A 1 89 ? -3.292 -6.606 -3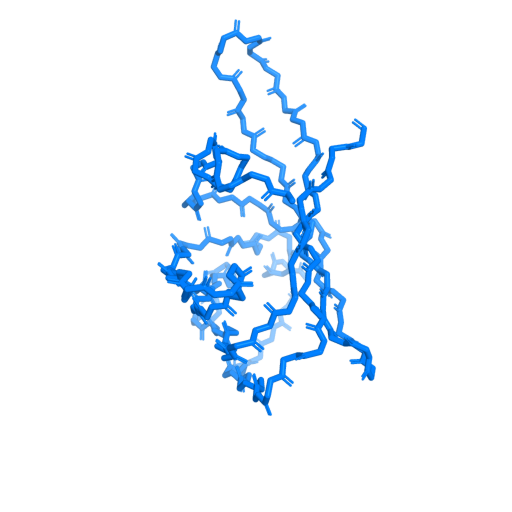.347 1.00 97.00 89 GLU A CA 1
ATOM 687 C C . GLU A 1 89 ? -1.909 -6.465 -3.974 1.00 97.00 89 GLU A C 1
ATOM 689 O O . GLU A 1 89 ? -1.626 -5.501 -4.686 1.00 97.00 89 GLU A O 1
ATOM 694 N N . ILE A 1 90 ? -1.038 -7.428 -3.688 1.00 96.12 90 ILE A N 1
ATOM 695 C CA . ILE A 1 90 ? 0.376 -7.398 -4.050 1.00 96.12 90 ILE A CA 1
ATOM 696 C C . ILE A 1 90 ? 0.710 -8.661 -4.838 1.00 96.12 90 ILE A C 1
ATOM 698 O O . ILE A 1 90 ? 0.383 -9.775 -4.418 1.00 96.12 90 ILE A O 1
ATOM 702 N N . LEU A 1 91 ? 1.407 -8.480 -5.955 1.00 94.25 91 LEU A N 1
ATOM 703 C CA . LEU A 1 91 ? 1.978 -9.548 -6.763 1.00 94.25 91 LEU A CA 1
ATOM 704 C C . LEU A 1 91 ? 3.480 -9.646 -6.470 1.00 94.25 91 LEU A C 1
ATOM 706 O O . LEU A 1 91 ? 4.242 -8.798 -6.926 1.00 94.25 91 LEU A O 1
ATOM 710 N N . PRO A 1 92 ? 3.950 -10.651 -5.713 1.00 89.88 92 PRO A N 1
ATOM 711 C CA . PRO A 1 92 ? 5.375 -10.950 -5.570 1.00 89.88 92 PRO A CA 1
ATOM 712 C C . PRO A 1 92 ? 5.900 -11.687 -6.817 1.00 89.88 92 PRO A C 1
ATOM 714 O O . PRO A 1 92 ? 6.245 -12.872 -6.761 1.00 89.88 92 PRO A O 1
ATOM 717 N N . GLY A 1 93 ? 5.906 -11.017 -7.971 1.00 83.12 93 GLY A N 1
ATOM 718 C CA . GLY A 1 93 ? 6.277 -11.616 -9.251 1.00 83.12 93 GLY A CA 1
ATOM 719 C C . GLY A 1 93 ? 5.443 -12.860 -9.583 1.00 83.12 93 GLY A C 1
ATOM 720 O O . GLY A 1 93 ? 4.219 -12.810 -9.660 1.00 83.12 93 GLY A O 1
ATOM 721 N N . SER A 1 94 ? 6.105 -14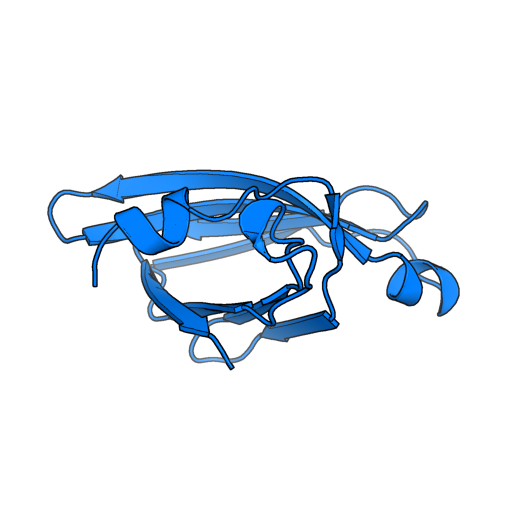.006 -9.772 1.00 77.44 94 SER A N 1
ATOM 722 C CA . SER A 1 94 ? 5.436 -15.274 -10.120 1.00 77.44 94 SER A CA 1
ATOM 723 C C . SER A 1 94 ? 5.031 -16.139 -8.916 1.00 77.44 94 SER A C 1
ATOM 725 O O . SER A 1 94 ? 4.516 -17.242 -9.103 1.00 77.44 94 SER A O 1
ATOM 727 N N . ALA A 1 95 ? 5.272 -15.670 -7.686 1.00 78.81 95 ALA A N 1
ATOM 728 C CA . ALA A 1 95 ? 5.158 -16.481 -6.472 1.00 78.81 95 ALA A CA 1
ATOM 729 C C . ALA A 1 95 ? 3.740 -16.556 -5.865 1.00 78.81 95 ALA A C 1
ATOM 731 O O . ALA A 1 95 ? 3.545 -17.246 -4.864 1.00 78.81 95 ALA A O 1
ATOM 732 N N . GLY A 1 96 ? 2.743 -15.893 -6.463 1.00 84.69 96 GLY A N 1
ATOM 733 C CA . GLY A 1 96 ? 1.339 -15.955 -6.040 1.00 84.69 96 GLY A CA 1
ATOM 734 C C . GLY A 1 96 ? 0.733 -14.579 -5.779 1.00 84.69 96 GLY A C 1
ATOM 735 O O . GLY A 1 96 ? 1.045 -13.630 -6.487 1.00 84.69 96 GLY A O 1
ATOM 736 N N . PHE A 1 97 ? -0.143 -14.490 -4.774 1.00 90.69 97 PHE A N 1
ATOM 737 C CA . PHE A 1 97 ? -0.852 -13.267 -4.387 1.00 90.69 97 PHE A CA 1
ATOM 738 C C . PHE A 1 97 ? -0.715 -13.021 -2.891 1.00 90.69 97 PHE A C 1
ATOM 740 O O . PHE A 1 97 ? -0.936 -13.929 -2.084 1.00 90.69 97 PHE A O 1
ATOM 747 N N . TRP A 1 98 ? -0.395 -11.783 -2.530 1.00 95.19 98 TRP A N 1
ATOM 748 C CA . TRP A 1 98 ? -0.411 -11.300 -1.157 1.00 95.19 98 TRP A CA 1
ATOM 749 C C . TRP A 1 98 ? -1.438 -10.195 -0.983 1.00 95.19 98 TRP A C 1
ATOM 751 O O . TRP A 1 98 ? -1.828 -9.530 -1.941 1.00 95.19 98 TRP A O 1
ATOM 761 N N . SER A 1 99 ? -1.850 -9.964 0.259 1.00 97.19 99 SER A N 1
ATOM 762 C CA . SER A 1 99 ? -2.718 -8.835 0.570 1.00 97.19 99 SER A CA 1
ATOM 763 C C . SER A 1 99 ? -2.460 -8.252 1.951 1.00 97.19 99 SER A C 1
ATOM 765 O O . SER A 1 99 ? -2.223 -8.994 2.909 1.00 97.19 99 SER A O 1
ATOM 767 N N . ILE A 1 100 ? -2.614 -6.933 2.056 1.00 97.62 100 ILE A N 1
ATOM 768 C CA . ILE A 1 100 ? -2.668 -6.191 3.316 1.00 97.62 100 ILE A CA 1
ATOM 769 C C . ILE A 1 100 ? -4.050 -5.553 3.411 1.00 97.62 100 ILE A C 1
ATOM 771 O O . ILE A 1 100 ? -4.359 -4.629 2.661 1.00 97.62 100 ILE A O 1
ATOM 775 N N . ALA A 1 101 ? -4.877 -6.042 4.331 1.00 98.31 101 ALA A N 1
ATOM 776 C CA . ALA A 1 101 ? -6.177 -5.458 4.635 1.00 98.31 101 ALA A CA 1
ATOM 777 C C . ALA A 1 101 ? -6.113 -4.705 5.965 1.00 98.31 101 ALA A C 1
ATOM 779 O O . ALA A 1 101 ? -5.491 -5.178 6.915 1.00 98.31 101 ALA A O 1
ATOM 780 N N . PHE A 1 102 ? -6.751 -3.545 6.050 1.00 98.19 102 PHE A N 1
ATOM 781 C CA . PHE A 1 102 ? -6.774 -2.741 7.268 1.00 98.19 102 PHE A CA 1
ATOM 782 C C . PHE A 1 102 ? -8.079 -1.963 7.402 1.00 98.19 102 PHE A C 1
ATOM 784 O O . PHE A 1 102 ? -8.721 -1.613 6.408 1.00 98.19 102 PHE A O 1
ATOM 791 N N . GLU A 1 103 ? -8.453 -1.665 8.644 1.00 98.25 103 GLU A N 1
ATOM 792 C CA . GLU A 1 103 ? -9.705 -0.978 8.952 1.00 98.25 103 GLU A CA 1
ATOM 793 C C . GLU A 1 103 ? -9.493 0.255 9.820 1.00 98.25 103 GLU A C 1
ATOM 795 O O . GLU A 1 103 ? -8.764 0.225 10.816 1.00 98.25 103 GLU A O 1
ATOM 800 N N . ASN A 1 104 ? -10.224 1.318 9.470 1.00 97.44 104 ASN A N 1
ATOM 801 C CA . ASN A 1 104 ? -10.353 2.539 10.250 1.00 97.44 104 ASN A CA 1
ATOM 802 C C . ASN A 1 104 ? -8.984 3.072 10.688 1.00 97.44 104 ASN A C 1
ATOM 804 O O . ASN A 1 104 ? -8.740 3.194 11.883 1.00 97.44 104 ASN A O 1
ATOM 808 N N . ALA A 1 105 ? -8.088 3.357 9.747 1.00 97.88 105 ALA A N 1
ATOM 809 C CA . ALA A 1 105 ? -6.726 3.806 10.016 1.00 97.88 105 ALA A CA 1
ATOM 810 C C . ALA A 1 105 ? -6.533 5.306 9.754 1.00 97.88 105 ALA A C 1
ATOM 812 O O . ALA A 1 105 ? -7.231 5.910 8.933 1.00 97.88 105 ALA A O 1
ATOM 813 N N . ASN A 1 106 ? -5.546 5.904 10.421 1.00 97.44 106 ASN A N 1
ATOM 814 C CA . ASN A 1 106 ? -4.940 7.140 9.939 1.00 97.44 106 ASN A CA 1
ATOM 815 C C . ASN A 1 106 ? -4.100 6.832 8.702 1.00 97.44 106 ASN A C 1
ATOM 817 O O . ASN A 1 106 ? -3.533 5.745 8.571 1.00 97.44 106 ASN A O 1
ATOM 821 N N . TRP A 1 107 ? -4.017 7.803 7.801 1.00 96.88 107 TRP A N 1
ATOM 822 C CA . TRP A 1 107 ? -3.288 7.640 6.557 1.00 96.88 107 TRP A CA 1
ATOM 823 C C . TRP A 1 107 ? -2.638 8.945 6.113 1.00 96.88 107 TRP A C 1
ATOM 825 O O . TRP A 1 107 ? -3.170 10.029 6.357 1.00 96.88 107 TRP A O 1
ATOM 835 N N . GLU A 1 108 ? -1.509 8.817 5.427 1.00 95.88 108 GLU A N 1
ATOM 836 C CA . GLU A 1 108 ? -0.786 9.917 4.800 1.00 95.88 108 GLU A CA 1
ATOM 837 C C . GLU A 1 108 ? -0.187 9.467 3.469 1.00 95.88 108 GLU A C 1
ATOM 839 O O . GLU A 1 108 ? 0.302 8.347 3.344 1.00 95.88 108 GLU A O 1
ATOM 844 N N . VAL A 1 109 ? -0.213 10.367 2.485 1.00 94.44 109 VAL A N 1
ATOM 845 C CA . VAL A 1 109 ? 0.526 10.225 1.229 1.00 94.44 109 VAL A CA 1
ATOM 846 C C . VAL A 1 109 ? 1.561 11.342 1.157 1.00 94.44 109 VAL A C 1
ATOM 848 O O . VAL A 1 109 ? 1.195 12.527 1.125 1.00 94.44 109 VAL A O 1
ATOM 851 N N . ALA A 1 110 ? 2.832 10.949 1.121 1.00 91.94 110 ALA A N 1
ATOM 852 C CA . ALA A 1 110 ? 3.983 11.833 1.000 1.00 91.94 110 ALA A CA 1
ATOM 853 C C . ALA A 1 110 ? 4.697 11.612 -0.342 1.00 91.94 110 ALA A C 1
ATOM 855 O O . ALA A 1 110 ? 4.806 10.481 -0.812 1.00 91.94 110 ALA A O 1
ATOM 856 N N . HIS A 1 111 ? 5.183 12.702 -0.935 1.00 86.38 111 HIS A N 1
ATOM 857 C CA . HIS A 1 111 ? 6.044 12.688 -2.118 1.00 86.38 111 HIS A CA 1
ATOM 858 C C . HIS A 1 111 ? 7.461 13.044 -1.667 1.00 86.38 111 HIS A C 1
ATOM 860 O O . HIS A 1 111 ? 7.608 13.946 -0.833 1.00 86.38 111 HIS A O 1
ATOM 866 N N . ALA A 1 112 ? 8.459 12.324 -2.175 1.00 74.56 112 ALA A N 1
ATOM 867 C CA . ALA A 1 112 ? 9.867 12.652 -1.950 1.00 74.56 112 ALA A CA 1
ATOM 868 C C . ALA A 1 112 ? 10.330 13.822 -2.831 1.00 74.56 112 ALA A C 1
ATOM 870 O O . ALA A 1 112 ? 9.783 13.976 -3.948 1.00 74.56 112 ALA A O 1
#

pLDDT: mean 91.68, std 6.77, range [57.78, 98.44]